Protein AF-A0A942TJA9-F1 (afdb_monomer)

Secondary structure (DSSP, 8-state):
-HHHHHHHHHHHHHHHHHHHHHHHSPPPHHHHHHHHHHTSHHHHHHHHSHHHHHHHHH-HHHHHHHT-HHHHHHHHH-HHHHHHHHHHHHHHHHHHHT--

Organism: NCBI:txid2833583

Radius of gyration: 19.68 Å; Cα contacts (8 Å, |Δi|>4): 53; chains: 1; bounding box: 41×27×62 Å

Structure (mmCIF, N/CA/C/O backbone):
data_AF-A0A942TJA9-F1
#
_entry.id   AF-A0A942TJA9-F1
#
loop_
_atom_site.group_PDB
_atom_site.id
_atom_site.type_symbol
_atom_site.label_atom_id
_atom_site.label_alt_id
_atom_site.label_comp_id
_atom_site.label_asym_id
_atom_site.label_entity_id
_atom_site.label_seq_id
_atom_site.pdbx_PDB_ins_code
_atom_site.Cartn_x
_atom_site.Cartn_y
_atom_site.Cartn_z
_atom_site.occupancy
_atom_site.B_iso_or_equiv
_atom_site.auth_seq_id
_atom_site.auth_comp_id
_atom_site.auth_asym_id
_atom_site.auth_atom_id
_atom_site.pdbx_PDB_model_num
ATOM 1 N N . MET A 1 1 ? 14.775 -14.548 -48.940 1.00 62.97 1 MET A N 1
ATOM 2 C CA . MET A 1 1 ? 15.586 -15.216 -47.889 1.00 62.97 1 MET A CA 1
ATOM 3 C C . MET A 1 1 ? 16.306 -14.186 -47.027 1.00 62.97 1 MET A C 1
ATOM 5 O O . MET A 1 1 ? 16.194 -14.272 -45.815 1.00 62.97 1 MET A O 1
ATOM 9 N N . PHE A 1 2 ? 16.966 -13.186 -47.626 1.00 64.56 2 PHE A N 1
ATOM 10 C CA . PHE A 1 2 ? 17.583 -12.071 -46.895 1.00 64.56 2 PHE A CA 1
ATOM 11 C C . PHE A 1 2 ? 16.575 -11.182 -46.144 1.00 64.56 2 PHE A C 1
ATOM 13 O O . PHE A 1 2 ? 16.852 -10.813 -45.009 1.00 64.56 2 PHE A O 1
ATOM 20 N N . ASP A 1 3 ? 15.383 -10.934 -46.698 1.00 78.69 3 ASP A N 1
ATOM 21 C CA . ASP A 1 3 ? 14.355 -10.109 -46.032 1.00 78.69 3 ASP A CA 1
ATOM 22 C C . ASP A 1 3 ? 13.857 -10.726 -44.717 1.00 78.69 3 ASP A C 1
ATOM 24 O O . ASP A 1 3 ? 13.725 -10.035 -43.715 1.00 78.69 3 ASP A O 1
ATOM 28 N N . ILE A 1 4 ? 13.703 -12.054 -44.685 1.00 81.81 4 ILE A N 1
ATOM 29 C CA . ILE A 1 4 ? 13.294 -12.806 -43.485 1.00 81.81 4 ILE A CA 1
ATOM 30 C C . ILE A 1 4 ? 14.352 -12.682 -42.378 1.00 81.81 4 ILE A C 1
ATOM 32 O O . ILE A 1 4 ? 14.022 -12.566 -41.201 1.00 81.81 4 ILE A O 1
ATOM 36 N N . ILE A 1 5 ? 15.636 -12.691 -42.749 1.00 85.62 5 ILE A N 1
ATOM 37 C CA . ILE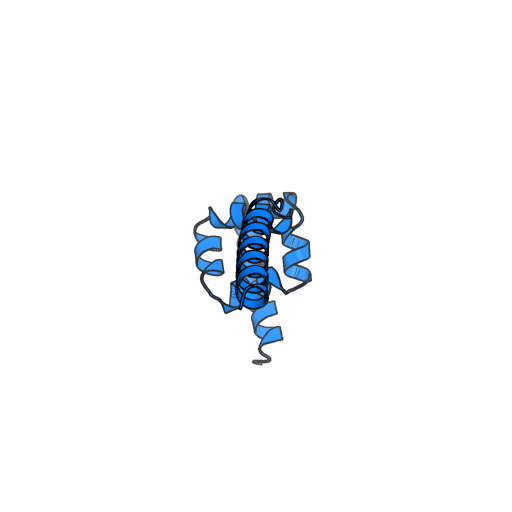 A 1 5 ? 16.744 -12.542 -41.797 1.00 85.62 5 ILE A CA 1
ATOM 38 C C . ILE A 1 5 ? 16.790 -11.106 -41.258 1.00 85.62 5 ILE A C 1
ATOM 40 O O . ILE A 1 5 ? 16.994 -10.915 -40.061 1.00 85.62 5 ILE A O 1
ATOM 44 N N . ILE A 1 6 ? 16.561 -10.102 -42.109 1.00 86.88 6 ILE A N 1
ATOM 45 C CA . ILE A 1 6 ? 16.509 -8.692 -41.698 1.00 86.88 6 ILE A CA 1
ATOM 46 C C . ILE A 1 6 ? 15.332 -8.446 -40.746 1.00 86.88 6 ILE A C 1
ATOM 48 O O . ILE A 1 6 ?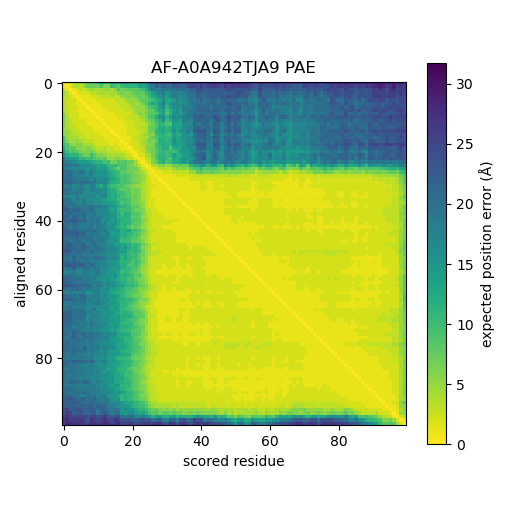 15.533 -7.851 -39.690 1.00 86.88 6 ILE A O 1
ATOM 52 N N . GLU A 1 7 ? 14.136 -8.946 -41.060 1.00 88.12 7 GLU A N 1
ATOM 53 C CA . GLU A 1 7 ? 12.965 -8.832 -40.181 1.00 88.12 7 GLU A CA 1
ATOM 54 C C . GLU A 1 7 ? 13.195 -9.509 -38.823 1.00 88.12 7 GLU A C 1
ATOM 56 O O . GLU A 1 7 ? 12.884 -8.925 -37.784 1.00 88.12 7 GLU A O 1
ATOM 61 N N . ALA A 1 8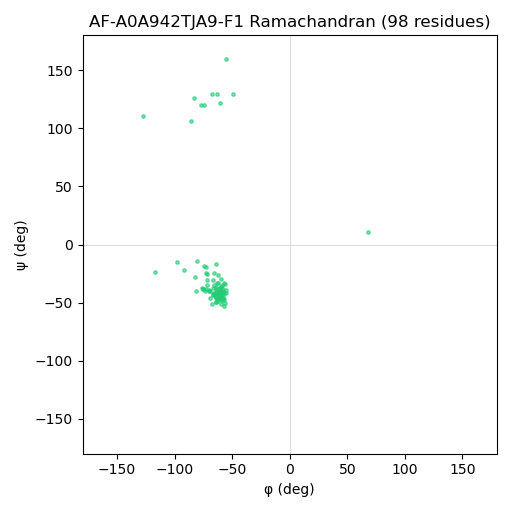 ? 13.809 -10.697 -38.809 1.00 86.38 8 ALA A N 1
ATOM 62 C CA . ALA A 1 8 ? 14.140 -11.403 -37.572 1.00 86.38 8 ALA A CA 1
ATOM 63 C C . ALA A 1 8 ? 15.156 -10.634 -36.707 1.00 86.38 8 AL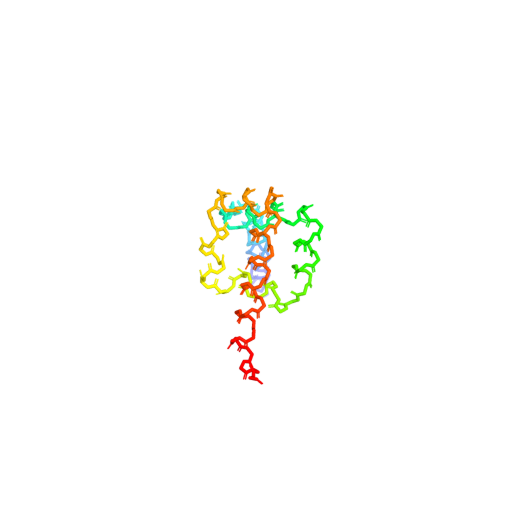A A C 1
ATOM 65 O O . ALA A 1 8 ? 15.000 -10.554 -35.487 1.00 86.38 8 ALA A O 1
ATOM 66 N N . ILE A 1 9 ? 16.176 -10.030 -37.326 1.00 90.88 9 ILE A N 1
ATOM 67 C CA . ILE A 1 9 ? 17.175 -9.208 -36.626 1.00 90.88 9 ILE A CA 1
ATOM 68 C C . ILE A 1 9 ? 16.533 -7.930 -36.073 1.00 90.88 9 ILE A C 1
ATOM 70 O O . ILE A 1 9 ? 16.792 -7.564 -34.927 1.00 90.88 9 ILE A O 1
ATOM 74 N N . ILE A 1 10 ? 15.674 -7.266 -36.852 1.00 90.81 10 ILE A N 1
ATOM 75 C CA . ILE A 1 10 ? 14.949 -6.069 -36.408 1.00 90.81 10 ILE A CA 1
ATOM 76 C C . ILE A 1 10 ? 14.037 -6.404 -35.224 1.00 90.81 10 ILE A C 1
ATOM 78 O O . ILE A 1 10 ? 14.075 -5.689 -34.224 1.00 90.81 10 ILE A O 1
ATOM 82 N N . GLY A 1 11 ? 13.275 -7.500 -35.293 1.00 89.25 11 GLY A N 1
ATOM 83 C CA . GLY A 1 11 ? 12.424 -7.956 -34.190 1.00 89.25 11 GLY A CA 1
ATOM 84 C C . GLY A 1 11 ? 13.222 -8.213 -32.912 1.00 89.25 11 GLY A C 1
ATOM 85 O O . GLY A 1 11 ? 12.890 -7.681 -31.856 1.00 89.25 11 GLY A O 1
ATOM 86 N N . PHE A 1 12 ? 14.347 -8.923 -33.024 1.00 89.94 12 PHE A N 1
ATOM 87 C CA . PHE A 1 12 ? 15.230 -9.185 -31.889 1.00 89.94 12 PHE A CA 1
ATOM 88 C C . PHE A 1 12 ? 15.807 -7.901 -31.268 1.00 89.94 12 PHE A C 1
ATOM 90 O O . PHE A 1 12 ? 15.865 -7.771 -30.045 1.00 89.94 12 PHE A O 1
ATOM 97 N N . ILE A 1 13 ? 16.212 -6.927 -32.092 1.00 90.12 13 ILE A N 1
ATOM 98 C CA . ILE A 1 13 ? 16.714 -5.630 -31.614 1.00 90.12 13 ILE A CA 1
ATOM 99 C C . ILE A 1 13 ? 15.602 -4.839 -30.919 1.00 90.12 13 ILE A C 1
ATOM 101 O O . ILE A 1 13 ? 15.848 -4.257 -29.863 1.00 90.12 13 ILE A O 1
ATOM 105 N N . ILE A 1 14 ? 14.385 -4.825 -31.470 1.00 87.06 14 ILE A N 1
ATOM 106 C CA . ILE A 1 14 ? 13.233 -4.152 -30.854 1.00 87.06 14 ILE A CA 1
ATOM 107 C C . ILE A 1 14 ? 12.916 -4.774 -29.494 1.00 87.06 14 ILE A C 1
ATOM 109 O O . ILE A 1 14 ? 12.773 -4.035 -28.522 1.00 87.06 14 ILE A O 1
ATOM 113 N N . ASP A 1 15 ? 12.878 -6.101 -29.394 1.00 85.19 15 ASP A N 1
ATOM 114 C CA . ASP A 1 15 ? 12.618 -6.795 -28.131 1.00 85.19 15 ASP A CA 1
ATOM 115 C C . ASP A 1 15 ? 13.718 -6.521 -27.100 1.00 85.19 15 ASP A C 1
ATOM 117 O O . ASP A 1 15 ? 13.436 -6.254 -25.928 1.00 85.19 15 ASP A O 1
ATOM 121 N N . LEU A 1 16 ? 14.985 -6.524 -27.521 1.00 83.81 16 LEU A N 1
ATOM 122 C CA . LEU A 1 16 ? 16.110 -6.198 -26.649 1.00 83.81 16 LEU A CA 1
ATOM 123 C C . LEU A 1 16 ? 16.030 -4.750 -26.141 1.00 83.81 16 LEU A C 1
ATOM 125 O O . LEU A 1 16 ? 16.217 -4.501 -24.948 1.00 83.81 16 LEU A O 1
ATOM 129 N N . LEU A 1 17 ? 15.712 -3.798 -27.022 1.00 83.69 17 LEU A N 1
ATOM 130 C CA . LEU A 1 17 ? 15.569 -2.383 -26.674 1.00 83.69 17 LEU A CA 1
ATOM 131 C C . LEU A 1 17 ? 14.338 -2.121 -25.799 1.00 83.69 17 LEU A C 1
ATOM 133 O O . LEU A 1 17 ? 14.433 -1.346 -24.851 1.00 83.69 17 LEU A O 1
ATOM 137 N N . ALA A 1 18 ? 13.208 -2.776 -26.065 1.00 77.50 18 ALA A N 1
ATOM 138 C CA . ALA A 1 18 ? 11.994 -2.653 -25.262 1.00 77.50 18 ALA A CA 1
ATOM 139 C C . ALA A 1 18 ? 12.218 -3.169 -23.833 1.00 77.50 18 ALA A C 1
ATOM 141 O O . ALA A 1 18 ? 11.862 -2.492 -22.865 1.00 77.50 18 ALA A O 1
ATOM 142 N N . ASN A 1 19 ? 12.886 -4.318 -23.692 1.00 72.06 19 ASN A N 1
ATOM 143 C CA . ASN A 1 19 ? 13.262 -4.861 -22.390 1.00 72.06 19 ASN A CA 1
ATOM 144 C C . ASN A 1 19 ? 14.266 -3.954 -21.665 1.00 72.06 19 ASN A C 1
ATOM 146 O O . ASN A 1 19 ? 14.085 -3.663 -20.485 1.00 72.06 19 ASN A O 1
ATOM 150 N N . ALA A 1 20 ? 15.287 -3.441 -22.358 1.00 74.94 20 ALA A N 1
ATOM 151 C CA . ALA A 1 20 ? 16.243 -2.502 -21.771 1.00 74.94 20 ALA A CA 1
ATOM 152 C C . ALA A 1 20 ? 15.568 -1.201 -21.301 1.00 74.94 20 ALA A C 1
ATOM 1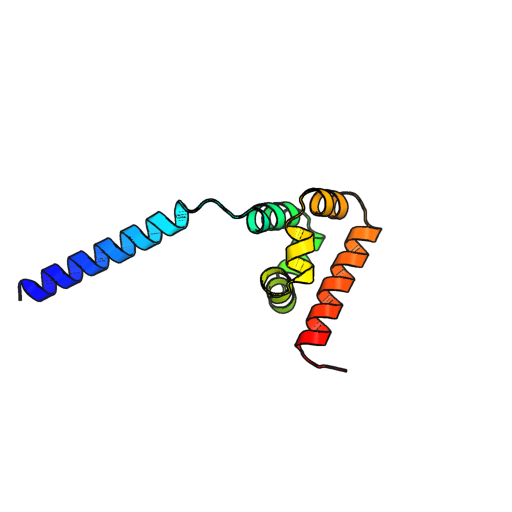54 O O . ALA A 1 20 ? 15.840 -0.722 -20.200 1.00 74.94 20 ALA A O 1
ATOM 155 N N . LEU A 1 21 ? 14.645 -0.652 -22.095 1.00 66.62 21 LEU A N 1
ATOM 156 C CA . LEU A 1 21 ? 13.922 0.572 -21.760 1.00 66.62 21 LEU A CA 1
ATOM 157 C C . LEU A 1 21 ? 13.005 0.379 -20.544 1.00 66.62 21 LEU A C 1
ATOM 159 O O . LEU A 1 21 ? 12.909 1.279 -19.708 1.00 66.62 21 LEU A O 1
ATOM 163 N N . PHE A 1 22 ? 12.404 -0.806 -20.385 1.00 62.25 22 PHE A N 1
ATOM 164 C CA . PHE A 1 22 ? 11.614 -1.160 -19.203 1.00 62.25 22 PHE A CA 1
ATOM 165 C C . PHE A 1 22 ? 12.435 -1.042 -17.906 1.00 62.25 22 PHE A C 1
ATOM 167 O O . PHE A 1 22 ? 11.954 -0.463 -16.931 1.00 62.25 22 PHE A O 1
ATOM 174 N N . PHE A 1 23 ? 13.705 -1.468 -17.909 1.00 62.28 23 PHE A N 1
ATOM 175 C CA . PHE A 1 23 ? 14.602 -1.334 -16.749 1.00 62.28 23 PHE A CA 1
ATOM 176 C C . PHE A 1 23 ? 15.082 0.101 -16.479 1.00 62.28 23 PHE A C 1
ATOM 178 O O . PHE A 1 23 ? 15.525 0.395 -15.368 1.00 62.28 23 PHE A O 1
ATOM 185 N N . ILE A 1 24 ? 14.998 0.999 -17.465 1.00 68.94 24 ILE A N 1
ATOM 186 C CA . ILE A 1 24 ? 15.461 2.393 -17.353 1.00 68.94 24 ILE A CA 1
ATOM 187 C C . ILE A 1 24 ? 14.332 3.328 -16.896 1.00 68.94 24 ILE A C 1
ATOM 189 O O . ILE A 1 24 ? 14.603 4.398 -16.344 1.00 68.94 24 ILE A O 1
ATOM 193 N N . THR A 1 25 ? 13.062 2.946 -17.080 1.00 72.19 25 THR A N 1
ATOM 194 C CA . THR A 1 25 ? 11.949 3.800 -16.649 1.00 72.19 25 THR A CA 1
ATOM 195 C C . THR A 1 25 ? 11.977 4.042 -15.133 1.00 72.19 25 THR A C 1
ATOM 197 O O . THR A 1 25 ? 11.954 3.101 -14.334 1.00 72.19 25 THR A O 1
ATOM 200 N N . PRO A 1 26 ? 12.045 5.310 -14.684 1.00 81.81 26 PRO A N 1
ATOM 201 C CA . PRO A 1 26 ? 12.094 5.603 -13.265 1.00 81.81 26 PRO A CA 1
ATOM 202 C C . PRO A 1 26 ? 10.762 5.229 -12.619 1.00 81.81 26 PRO A C 1
ATOM 204 O O . PRO A 1 26 ? 9.706 5.693 -13.048 1.00 81.81 26 PRO A O 1
ATOM 207 N N . LYS A 1 27 ? 10.828 4.456 -11.527 1.00 87.12 27 LYS A N 1
ATOM 208 C CA . LYS A 1 27 ? 9.654 4.133 -10.709 1.00 87.12 27 LYS A CA 1
ATOM 209 C C . LYS A 1 27 ? 8.869 5.400 -10.376 1.00 87.12 27 LYS A C 1
ATOM 211 O O . LYS A 1 27 ? 9.418 6.380 -9.849 1.00 87.12 27 LYS A O 1
ATOM 216 N N . SER A 1 28 ? 7.572 5.350 -10.627 1.00 94.19 28 SER A N 1
ATOM 217 C CA . SER A 1 28 ? 6.603 6.336 -10.190 1.00 94.19 28 SER A CA 1
ATOM 218 C C . SER A 1 28 ? 6.658 6.516 -8.674 1.00 94.19 28 SER A C 1
ATOM 220 O O . SER A 1 28 ? 7.114 5.665 -7.904 1.00 94.19 28 SER A O 1
ATOM 222 N N . LYS A 1 29 ? 6.144 7.652 -8.203 1.00 95.94 29 LYS A N 1
ATOM 223 C CA . LYS A 1 29 ? 6.048 7.916 -6.764 1.00 95.94 29 LYS A CA 1
ATOM 224 C C . LYS A 1 29 ? 5.211 6.858 -6.036 1.00 95.94 29 LYS A C 1
ATOM 226 O O . LYS A 1 29 ? 5.522 6.524 -4.899 1.00 95.94 29 LYS A O 1
ATOM 231 N N . LEU A 1 30 ? 4.172 6.342 -6.695 1.00 97.00 30 LEU A N 1
ATOM 232 C CA . LEU A 1 30 ? 3.344 5.267 -6.157 1.00 97.00 30 LEU A CA 1
ATOM 233 C C . LEU A 1 30 ? 4.163 3.984 -5.980 1.00 97.00 30 LEU A C 1
ATOM 235 O O . LEU A 1 30 ? 4.151 3.430 -4.889 1.00 97.00 30 LEU A O 1
ATOM 239 N N . GLU A 1 31 ? 4.911 3.566 -7.004 1.00 96.88 31 GLU A N 1
ATOM 240 C CA . GLU A 1 31 ? 5.786 2.384 -6.949 1.00 96.88 31 GLU A CA 1
ATOM 241 C C . GLU A 1 31 ? 6.801 2.476 -5.817 1.00 96.88 31 GLU A C 1
ATOM 243 O O . GLU A 1 31 ? 6.877 1.576 -4.988 1.00 96.88 31 GLU A O 1
ATOM 248 N N . LYS A 1 32 ? 7.521 3.600 -5.721 1.00 97.44 32 LYS A N 1
ATOM 249 C CA . LYS A 1 32 ? 8.506 3.818 -4.649 1.00 97.44 32 LYS A CA 1
ATOM 250 C C . LYS A 1 32 ? 7.876 3.711 -3.258 1.00 97.44 32 LYS A C 1
ATOM 252 O O . LYS A 1 32 ? 8.467 3.142 -2.346 1.00 97.44 32 LYS A O 1
ATOM 257 N N . ASN A 1 33 ? 6.673 4.255 -3.097 1.00 98.44 33 ASN A N 1
ATOM 258 C CA . ASN A 1 33 ? 5.943 4.224 -1.834 1.00 98.44 33 ASN A CA 1
ATOM 259 C C . ASN A 1 33 ? 5.393 2.825 -1.503 1.00 98.44 33 ASN A C 1
ATOM 261 O O . ASN A 1 33 ? 5.436 2.424 -0.342 1.00 98.44 33 ASN A O 1
ATOM 265 N N . ILE A 1 34 ? 4.910 2.076 -2.500 1.00 98.31 34 ILE A N 1
ATOM 266 C CA . ILE A 1 34 ? 4.501 0.674 -2.334 1.00 98.31 34 ILE A CA 1
ATOM 267 C C . ILE A 1 34 ? 5.711 -0.172 -1.940 1.00 98.31 34 ILE A C 1
ATOM 269 O O . ILE A 1 34 ? 5.627 -0.914 -0.969 1.00 98.31 34 ILE A O 1
ATOM 273 N N . ASP A 1 35 ? 6.846 -0.029 -2.625 1.00 97.50 35 ASP A N 1
ATOM 274 C CA . ASP A 1 35 ? 8.073 -0.756 -2.286 1.00 97.50 35 ASP A CA 1
ATOM 275 C C . ASP A 1 35 ? 8.552 -0.444 -0.868 1.00 97.50 35 ASP A C 1
ATOM 277 O O . ASP A 1 35 ? 8.970 -1.348 -0.149 1.00 97.50 35 ASP A O 1
ATOM 281 N N . LYS A 1 36 ? 8.426 0.815 -0.427 1.00 98.25 36 LYS A N 1
ATOM 282 C CA . LYS A 1 36 ? 8.715 1.185 0.960 1.00 98.25 36 LYS A CA 1
ATOM 283 C C . LYS A 1 36 ? 7.821 0.425 1.944 1.00 98.25 36 LYS A C 1
ATOM 285 O O . LYS A 1 36 ? 8.344 -0.140 2.897 1.00 98.25 36 LYS A O 1
ATOM 290 N N . LEU A 1 37 ? 6.508 0.376 1.703 1.00 98.38 37 LEU A N 1
ATOM 291 C CA . LEU A 1 37 ? 5.574 -0.375 2.550 1.00 98.38 37 LEU A CA 1
ATOM 292 C C . LEU A 1 37 ? 5.796 -1.888 2.477 1.00 98.38 37 LEU A C 1
ATOM 294 O O . LEU A 1 37 ? 5.586 -2.567 3.470 1.00 98.38 37 LEU A O 1
ATOM 298 N N . ARG A 1 38 ? 6.262 -2.439 1.351 1.00 97.75 38 ARG A N 1
ATOM 299 C CA . ARG A 1 38 ? 6.571 -3.876 1.224 1.00 97.75 38 ARG A CA 1
ATOM 300 C C . ARG A 1 38 ? 7.705 -4.348 2.138 1.00 97.75 38 ARG A C 1
ATOM 302 O O . ARG A 1 38 ? 7.809 -5.550 2.365 1.00 97.75 38 ARG A O 1
ATOM 309 N N . ASN A 1 39 ? 8.508 -3.435 2.685 1.00 98.00 39 ASN A N 1
ATOM 310 C CA . ASN A 1 39 ? 9.474 -3.762 3.736 1.00 98.00 39 ASN A CA 1
ATOM 311 C C . ASN A 1 39 ? 8.801 -4.002 5.101 1.00 98.00 39 ASN A C 1
ATOM 313 O O . ASN A 1 39 ? 9.388 -4.645 5.966 1.00 98.00 39 ASN A O 1
ATOM 317 N N . GLU A 1 40 ? 7.562 -3.539 5.290 1.00 98.12 40 GLU A N 1
ATOM 318 C CA . GLU A 1 40 ? 6.765 -3.809 6.482 1.00 98.12 40 GLU A CA 1
ATOM 319 C C . GLU A 1 40 ? 6.063 -5.168 6.368 1.00 98.12 40 GLU A C 1
ATOM 321 O O . GLU A 1 40 ? 5.312 -5.428 5.422 1.00 98.12 40 GLU A O 1
ATOM 326 N N . LYS A 1 41 ? 6.247 -6.037 7.370 1.00 98.06 41 LYS A N 1
ATOM 327 C CA . LYS A 1 41 ? 5.711 -7.413 7.356 1.00 98.06 41 LYS A CA 1
ATOM 328 C C . LYS A 1 41 ? 4.195 -7.466 7.126 1.00 98.06 41 LYS A C 1
ATOM 330 O O . LYS A 1 41 ? 3.720 -8.309 6.364 1.00 98.06 41 LYS A O 1
ATOM 335 N N . TRP A 1 42 ? 3.441 -6.570 7.764 1.00 98.00 42 TRP A N 1
ATOM 336 C CA . TRP A 1 42 ? 1.979 -6.526 7.657 1.00 98.00 42 TRP A CA 1
ATOM 337 C C . TRP A 1 42 ? 1.520 -6.209 6.227 1.00 98.00 42 TRP A C 1
ATOM 339 O O . TRP A 1 42 ? 0.630 -6.873 5.700 1.00 98.00 42 TRP A O 1
ATOM 349 N N . PHE A 1 43 ? 2.162 -5.239 5.571 1.00 98.50 43 PHE A N 1
ATOM 350 C CA . PHE A 1 43 ? 1.780 -4.816 4.228 1.00 98.50 43 PHE A CA 1
ATOM 351 C C . PHE A 1 43 ? 2.262 -5.825 3.196 1.00 98.50 43 PHE A C 1
ATOM 353 O O . PHE A 1 43 ? 1.537 -6.116 2.255 1.00 98.50 43 PHE A O 1
ATOM 360 N N . SER A 1 44 ? 3.452 -6.399 3.385 1.00 98.31 44 SER A N 1
ATOM 361 C CA . SER A 1 44 ? 3.954 -7.477 2.530 1.00 98.31 44 SER A CA 1
ATOM 362 C C . SER A 1 44 ? 3.000 -8.676 2.521 1.00 98.31 44 SER A C 1
ATOM 364 O O . SER A 1 44 ? 2.647 -9.165 1.451 1.00 98.31 44 SER A O 1
ATOM 366 N N . THR A 1 45 ? 2.496 -9.075 3.696 1.00 98.06 45 THR A N 1
ATOM 367 C CA . THR A 1 45 ? 1.497 -10.153 3.828 1.00 98.06 45 THR A CA 1
ATOM 368 C C . THR A 1 45 ? 0.194 -9.796 3.107 1.00 98.06 45 THR A C 1
ATOM 370 O O . THR A 1 45 ? -0.316 -10.596 2.330 1.00 98.06 45 THR A O 1
ATOM 373 N N . LEU A 1 46 ? -0.316 -8.572 3.295 1.00 97.44 46 LEU A N 1
ATOM 374 C CA . LEU A 1 46 ? -1.513 -8.084 2.601 1.00 97.44 46 LEU A CA 1
ATOM 375 C C . LEU A 1 46 ? -1.323 -8.045 1.072 1.00 97.44 46 LEU A C 1
ATOM 377 O O . LEU A 1 46 ? -2.218 -8.410 0.319 1.00 97.44 46 LEU A O 1
ATOM 381 N N . TYR A 1 47 ? -0.152 -7.605 0.609 1.00 97.94 47 TYR A N 1
ATOM 382 C CA . TYR A 1 47 ? 0.173 -7.418 -0.805 1.00 97.94 47 TYR A CA 1
ATOM 383 C C . TYR A 1 47 ? 0.377 -8.740 -1.561 1.00 97.94 47 TYR A C 1
ATOM 385 O O . TYR A 1 47 ? 0.202 -8.776 -2.776 1.00 97.94 47 TYR A O 1
ATOM 393 N N . GLN A 1 48 ? 0.740 -9.826 -0.872 1.00 97.88 48 GLN A N 1
ATOM 394 C CA . GLN A 1 48 ? 0.849 -11.158 -1.481 1.00 97.88 48 GLN A CA 1
ATOM 395 C C . GLN A 1 48 ? -0.505 -11.707 -1.950 1.00 97.88 48 GLN A C 1
ATOM 397 O O . GLN A 1 48 ? -0.547 -12.518 -2.874 1.00 97.88 48 GLN A O 1
ATOM 402 N N . ASP A 1 49 ? -1.611 -11.246 -1.365 1.00 97.50 49 ASP A N 1
ATOM 403 C CA . ASP A 1 49 ? -2.944 -11.579 -1.849 1.00 97.50 49 ASP A CA 1
ATOM 404 C C . ASP A 1 49 ? -3.250 -10.808 -3.147 1.00 97.50 49 ASP A C 1
ATOM 406 O O . ASP A 1 49 ? -3.265 -9.570 -3.187 1.00 97.50 49 ASP A O 1
ATOM 410 N N . TYR A 1 50 ? -3.514 -11.539 -4.236 1.00 96.31 50 TYR A N 1
ATOM 411 C CA . TYR A 1 50 ? -3.791 -10.948 -5.549 1.00 96.31 50 TYR A CA 1
ATOM 412 C C . TYR A 1 50 ? -5.014 -10.016 -5.531 1.00 96.31 50 TYR A C 1
ATOM 414 O O . TYR A 1 50 ? -5.070 -9.043 -6.283 1.00 96.31 50 TYR A O 1
ATOM 422 N N . ARG A 1 51 ? -5.987 -10.276 -4.648 1.00 95.75 51 ARG A N 1
ATOM 423 C CA . ARG A 1 51 ? -7.209 -9.475 -4.508 1.00 95.75 51 ARG A CA 1
ATOM 424 C C . ARG A 1 51 ? -6.883 -8.081 -3.989 1.00 95.75 51 ARG A C 1
ATOM 426 O O . ARG A 1 51 ? -7.386 -7.082 -4.504 1.00 95.75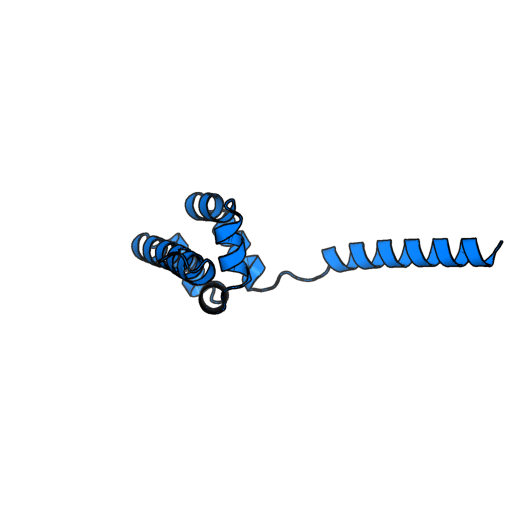 51 ARG A O 1
ATOM 433 N N . TYR A 1 52 ? -6.005 -8.012 -2.993 1.00 97.69 52 TYR A N 1
ATOM 434 C CA . TYR A 1 52 ? -5.614 -6.766 -2.346 1.00 97.69 52 TYR A CA 1
ATOM 435 C C . TYR A 1 52 ? -4.558 -6.009 -3.139 1.00 97.69 52 TYR A C 1
ATOM 437 O O . TYR A 1 52 ? -4.679 -4.792 -3.288 1.00 97.69 52 TYR A O 1
ATOM 445 N N . SER A 1 53 ? -3.576 -6.697 -3.729 1.00 97.62 53 SER A N 1
ATOM 446 C CA . SER A 1 53 ? -2.639 -6.041 -4.649 1.00 97.62 53 SER A CA 1
ATOM 447 C C . SER A 1 53 ? -3.370 -5.439 -5.850 1.00 97.62 53 SER A C 1
ATOM 449 O O . SER A 1 53 ? -3.102 -4.290 -6.206 1.00 97.62 53 SER A O 1
ATOM 451 N N . TYR A 1 54 ? -4.376 -6.123 -6.408 1.00 96.94 54 TYR A N 1
ATOM 452 C CA . TYR A 1 54 ? -5.214 -5.549 -7.460 1.00 96.94 54 TYR A CA 1
ATOM 453 C C . TYR A 1 54 ? -5.898 -4.247 -7.012 1.00 96.94 54 TYR A C 1
ATOM 455 O O . TYR A 1 54 ? -5.806 -3.234 -7.713 1.00 96.94 54 TYR A O 1
ATOM 463 N N . VAL A 1 55 ? -6.521 -4.227 -5.828 1.00 98.00 55 VAL A N 1
ATOM 464 C CA . VAL A 1 55 ? -7.135 -3.013 -5.259 1.00 98.00 55 VAL A CA 1
ATOM 465 C C . VAL A 1 55 ? -6.103 -1.900 -5.065 1.00 98.00 55 VAL A C 1
ATOM 467 O O . VAL A 1 55 ? -6.363 -0.760 -5.449 1.00 98.00 55 VAL A O 1
ATOM 470 N N . ILE A 1 56 ? -4.916 -2.209 -4.541 1.00 98.12 56 ILE A N 1
ATOM 471 C CA . ILE A 1 56 ? -3.827 -1.240 -4.344 1.00 98.12 56 ILE A CA 1
ATOM 472 C C . ILE A 1 56 ? -3.440 -0.550 -5.662 1.00 98.12 56 ILE A C 1
ATOM 474 O O . ILE A 1 56 ? -3.251 0.671 -5.692 1.00 98.12 56 ILE A O 1
ATOM 478 N N . TRP A 1 57 ? -3.374 -1.308 -6.759 1.00 97.69 57 TRP A N 1
ATOM 479 C CA . TRP A 1 57 ? -2.946 -0.807 -8.068 1.00 97.69 57 TRP A CA 1
ATOM 480 C C . TRP A 1 57 ? -4.028 -0.086 -8.870 1.00 97.69 57 TRP A C 1
ATOM 482 O O . TRP A 1 57 ? -3.704 0.813 -9.660 1.00 97.69 57 TRP A O 1
ATOM 492 N N . HIS A 1 58 ? -5.297 -0.438 -8.662 1.00 96.56 58 HIS A N 1
ATOM 493 C CA . HIS A 1 58 ? -6.391 -0.013 -9.540 1.00 96.56 58 HIS A CA 1
ATOM 494 C C . HIS A 1 58 ? -7.432 0.868 -8.843 1.00 96.56 58 HIS A C 1
ATOM 496 O O . HIS A 1 58 ? -8.073 1.690 -9.500 1.00 96.56 58 HIS A O 1
ATOM 502 N N . ASN A 1 59 ? -7.569 0.801 -7.516 1.00 98.00 59 ASN A N 1
ATOM 503 C CA . ASN A 1 59 ? -8.530 1.635 -6.806 1.00 98.00 59 ASN A CA 1
ATOM 504 C C . ASN A 1 59 ? -8.024 3.081 -6.652 1.00 98.00 59 ASN A C 1
ATOM 506 O O . ASN A 1 59 ? -7.012 3.360 -6.004 1.00 98.00 59 ASN A O 1
ATOM 510 N N . ARG A 1 60 ? -8.773 4.047 -7.200 1.00 97.19 60 ARG A N 1
ATOM 511 C CA . ARG A 1 60 ? -8.401 5.475 -7.195 1.00 97.19 60 ARG A CA 1
ATOM 512 C C . ARG A 1 60 ? -8.187 6.041 -5.788 1.00 97.19 60 ARG A C 1
ATOM 514 O O . ARG A 1 60 ? -7.303 6.884 -5.611 1.00 97.19 60 ARG A O 1
ATOM 521 N N . LYS A 1 61 ?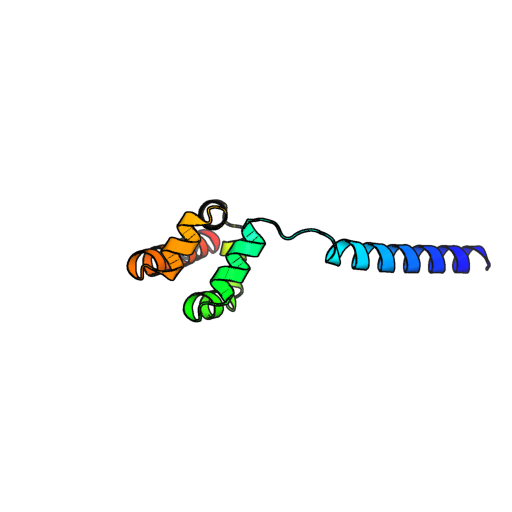 -8.995 5.631 -4.805 1.00 97.62 61 LYS A N 1
ATOM 522 C CA . LYS A 1 61 ? -8.912 6.124 -3.422 1.00 97.62 61 LYS A CA 1
ATOM 523 C C . LYS A 1 61 ? -7.635 5.616 -2.756 1.00 97.62 61 LYS A C 1
ATOM 525 O O . LYS A 1 61 ? -6.889 6.427 -2.206 1.00 97.62 61 LYS A O 1
ATOM 530 N N . VAL A 1 62 ? -7.338 4.325 -2.907 1.00 98.31 62 VAL A N 1
ATOM 531 C CA . VAL A 1 62 ? -6.113 3.701 -2.381 1.00 98.31 62 VAL A CA 1
ATOM 532 C C . VAL A 1 62 ? -4.865 4.315 -3.022 1.00 98.31 62 VAL A C 1
ATOM 534 O O . VAL A 1 62 ? -3.990 4.809 -2.310 1.00 98.31 62 VAL A O 1
ATOM 537 N N . LYS A 1 63 ? -4.820 4.437 -4.355 1.00 98.25 63 LYS A N 1
ATOM 538 C CA . LYS A 1 63 ? -3.691 5.075 -5.061 1.00 98.25 63 LYS A CA 1
ATOM 539 C C . LYS A 1 63 ? -3.446 6.508 -4.602 1.00 98.25 63 LYS A C 1
ATOM 541 O O . LYS A 1 63 ? -2.312 6.892 -4.331 1.00 98.25 63 LYS A O 1
ATOM 546 N N . ARG A 1 64 ? -4.503 7.323 -4.498 1.00 98.06 64 ARG A N 1
ATOM 547 C CA . ARG A 1 64 ? -4.388 8.722 -4.045 1.00 98.06 64 ARG A CA 1
ATOM 548 C C . ARG A 1 64 ? -3.854 8.831 -2.620 1.00 98.06 64 ARG A C 1
ATOM 550 O O . ARG A 1 64 ? -3.164 9.806 -2.321 1.00 98.06 64 ARG A O 1
ATOM 557 N N . TYR A 1 65 ? -4.184 7.869 -1.762 1.00 98.38 65 TYR A N 1
ATOM 558 C CA . TYR A 1 65 ? -3.639 7.789 -0.415 1.00 98.38 65 TYR A CA 1
ATOM 559 C C . TYR A 1 65 ? -2.139 7.461 -0.462 1.00 98.38 65 TYR A C 1
ATOM 561 O O . TYR A 1 65 ? -1.339 8.214 0.087 1.00 98.38 65 TYR A O 1
ATOM 569 N N . LEU A 1 66 ? -1.755 6.411 -1.195 1.00 98.38 66 LEU A N 1
ATOM 570 C CA . LEU A 1 66 ? -0.377 5.915 -1.260 1.00 98.38 66 LEU A CA 1
ATOM 571 C C . LEU A 1 66 ? 0.592 6.811 -2.043 1.00 98.38 66 LEU A C 1
ATOM 573 O O . LEU A 1 66 ? 1.779 6.821 -1.744 1.00 98.38 66 LEU A O 1
ATOM 577 N N . ILE A 1 67 ? 0.129 7.625 -2.996 1.00 98.00 67 ILE A N 1
ATOM 578 C CA . ILE A 1 67 ? 0.987 8.607 -3.693 1.00 98.00 67 ILE A CA 1
ATOM 579 C C . ILE A 1 67 ? 1.556 9.657 -2.715 1.00 98.00 67 ILE A C 1
ATOM 581 O O . ILE A 1 67 ? 2.616 10.244 -2.960 1.00 98.00 67 ILE A O 1
ATOM 585 N N . LYS A 1 68 ? 0.877 9.919 -1.591 1.00 98.12 68 LYS A N 1
ATOM 586 C CA . LYS A 1 68 ? 1.317 10.899 -0.592 1.00 98.12 68 LYS A CA 1
ATOM 587 C C . LYS A 1 68 ? 2.284 10.242 0.393 1.00 98.12 68 LYS A C 1
ATOM 589 O O . LYS A 1 68 ? 1.853 9.547 1.303 1.00 98.12 68 LYS A O 1
ATOM 594 N N . SER A 1 69 ? 3.578 10.543 0.291 1.00 98.00 69 SER A N 1
ATOM 595 C CA . SER A 1 69 ? 4.602 9.962 1.179 1.00 98.00 69 SER A CA 1
ATOM 596 C C . SER A 1 69 ? 4.317 10.204 2.668 1.00 98.00 69 SER A C 1
ATOM 598 O O . SER A 1 69 ? 4.510 9.303 3.467 1.00 98.00 69 SER A O 1
ATOM 600 N N . LYS A 1 70 ? 3.727 11.350 3.046 1.00 98.19 70 LYS A N 1
ATOM 601 C CA . LYS A 1 70 ? 3.296 11.601 4.436 1.00 98.19 70 LYS A CA 1
ATOM 602 C C . LYS A 1 70 ? 2.311 10.558 4.980 1.00 98.19 70 LYS A C 1
ATOM 604 O O . LYS A 1 70 ? 2.327 10.270 6.169 1.00 98.19 70 LYS A O 1
ATOM 609 N N . ASN A 1 71 ? 1.453 10.016 4.115 1.00 98.38 71 ASN A N 1
ATOM 610 C CA . ASN A 1 71 ? 0.504 8.978 4.489 1.00 98.38 71 ASN A CA 1
ATOM 611 C C . ASN A 1 71 ? 1.225 7.637 4.641 1.00 98.38 71 ASN A C 1
ATOM 613 O O . ASN A 1 71 ? 0.940 6.901 5.568 1.00 98.38 71 ASN A O 1
ATOM 617 N N . VAL A 1 72 ? 2.198 7.348 3.776 1.00 98.56 72 VAL A N 1
ATOM 618 C CA . VAL A 1 72 ? 3.044 6.149 3.880 1.00 98.56 72 VAL A CA 1
ATOM 619 C C . VAL A 1 72 ? 3.837 6.146 5.185 1.00 98.56 72 VAL A C 1
ATOM 621 O O . VAL A 1 72 ? 3.803 5.156 5.904 1.00 98.56 72 VAL A O 1
ATOM 624 N N . GLU A 1 73 ? 4.466 7.269 5.549 1.00 98.44 73 GLU A N 1
ATOM 625 C CA . GLU A 1 73 ? 5.131 7.391 6.856 1.00 98.44 73 GLU A CA 1
ATOM 626 C C . GLU A 1 73 ? 4.147 7.189 8.012 1.00 98.44 73 GLU A C 1
ATOM 628 O O . GLU A 1 73 ? 4.495 6.610 9.038 1.00 98.44 73 GLU A O 1
ATOM 633 N N . LEU A 1 74 ? 2.909 7.673 7.857 1.00 98.38 74 LEU A N 1
ATOM 634 C CA . LEU A 1 74 ? 1.868 7.504 8.861 1.00 98.38 74 LEU A CA 1
ATOM 635 C C . LEU A 1 74 ? 1.475 6.029 9.031 1.00 98.38 74 LEU A C 1
ATOM 637 O O . LEU A 1 74 ? 1.359 5.593 10.170 1.00 98.38 74 LEU A O 1
ATOM 641 N N . LEU A 1 75 ? 1.350 5.270 7.937 1.00 98.62 75 LEU A N 1
ATOM 642 C CA . LEU A 1 75 ? 1.069 3.829 7.971 1.00 98.62 75 LEU A CA 1
ATOM 643 C C . LEU A 1 75 ? 2.178 3.017 8.649 1.00 98.62 75 LEU A C 1
ATOM 645 O O . LEU A 1 75 ? 1.887 2.009 9.278 1.00 98.62 75 LEU A O 1
ATOM 649 N N . ILE A 1 76 ? 3.435 3.448 8.524 1.00 98.31 76 ILE A N 1
ATOM 650 C CA . ILE A 1 76 ? 4.579 2.771 9.151 1.00 98.31 76 ILE A CA 1
ATOM 651 C C . ILE A 1 76 ? 4.598 3.013 10.665 1.00 98.31 76 ILE A C 1
ATOM 653 O O . ILE A 1 76 ? 4.896 2.111 11.438 1.00 98.31 76 ILE A O 1
ATOM 657 N N . ARG A 1 77 ? 4.281 4.235 11.107 1.00 98.00 77 ARG A N 1
ATOM 658 C CA . ARG A 1 77 ? 4.464 4.649 12.510 1.00 98.00 77 ARG A CA 1
ATOM 659 C C . ARG A 1 77 ? 3.214 4.571 13.385 1.00 98.00 77 ARG A C 1
ATOM 661 O O . ARG A 1 77 ? 3.326 4.739 14.595 1.00 98.00 77 ARG A O 1
ATOM 668 N N . ASN A 1 78 ? 2.024 4.446 12.797 1.00 98.25 78 ASN A N 1
ATOM 669 C CA . ASN A 1 78 ? 0.760 4.522 13.525 1.00 98.25 78 ASN A CA 1
ATOM 670 C C . ASN A 1 78 ? -0.121 3.306 13.228 1.00 98.25 78 ASN A C 1
ATOM 672 O O . ASN A 1 78 ? -0.696 3.176 12.149 1.00 98.25 78 ASN A O 1
ATOM 676 N N . GLU A 1 79 ? -0.276 2.469 14.248 1.00 97.88 79 GLU A N 1
ATOM 677 C CA . GLU A 1 79 ? -1.053 1.235 14.189 1.00 97.88 79 GLU A CA 1
ATOM 678 C C . GLU A 1 79 ? -2.534 1.473 13.853 1.00 97.88 79 GLU A C 1
ATOM 680 O O . GLU A 1 79 ? -3.107 0.766 13.034 1.00 97.88 79 GLU A O 1
ATOM 685 N N . GLN A 1 80 ? -3.166 2.513 14.404 1.00 98.06 80 GLN A N 1
ATOM 686 C CA . GLN A 1 80 ? -4.575 2.807 14.111 1.00 98.06 80 GLN A CA 1
ATOM 687 C C . GLN A 1 80 ? -4.784 3.219 12.649 1.00 98.06 80 GLN A C 1
ATOM 689 O O . GLN A 1 80 ? -5.793 2.873 12.037 1.00 98.06 80 GLN A O 1
ATOM 694 N N . GLU A 1 81 ? -3.845 3.970 12.074 1.00 98.25 81 GLU A N 1
ATOM 695 C CA . GLU A 1 81 ? -3.900 4.366 10.665 1.00 98.25 81 GLU A CA 1
ATOM 696 C C . GLU A 1 81 ? -3.612 3.188 9.735 1.00 98.25 81 GLU A C 1
ATOM 698 O O . GLU A 1 81 ? -4.257 3.072 8.691 1.00 98.25 81 GLU A O 1
ATOM 703 N N . LYS A 1 82 ? -2.721 2.278 10.145 1.00 98.38 82 LYS A N 1
ATOM 704 C CA . LYS A 1 82 ? -2.521 0.989 9.481 1.00 98.38 82 LYS A CA 1
ATOM 705 C C . LYS A 1 82 ? -3.825 0.191 9.414 1.00 98.38 82 LYS A C 1
ATOM 707 O O . LYS A 1 82 ? -4.254 -0.162 8.319 1.00 98.38 82 LYS A O 1
ATOM 712 N N . GLU A 1 83 ? -4.498 -0.009 10.546 1.00 98.50 83 GLU A N 1
ATOM 713 C CA . GLU A 1 83 ? -5.764 -0.753 10.602 1.00 98.50 83 GLU A CA 1
ATOM 714 C C . GLU A 1 83 ? -6.864 -0.089 9.759 1.00 98.50 83 GLU A C 1
ATOM 716 O O . GLU A 1 83 ? -7.562 -0.748 8.989 1.00 98.50 83 GLU A O 1
ATOM 721 N N . LYS A 1 84 ? -6.993 1.245 9.809 1.00 98.50 84 LYS A N 1
ATOM 722 C CA . LYS A 1 84 ? -7.930 1.980 8.935 1.00 98.50 84 LYS A CA 1
ATOM 723 C C . LYS A 1 84 ? -7.633 1.768 7.454 1.00 98.50 84 LYS A C 1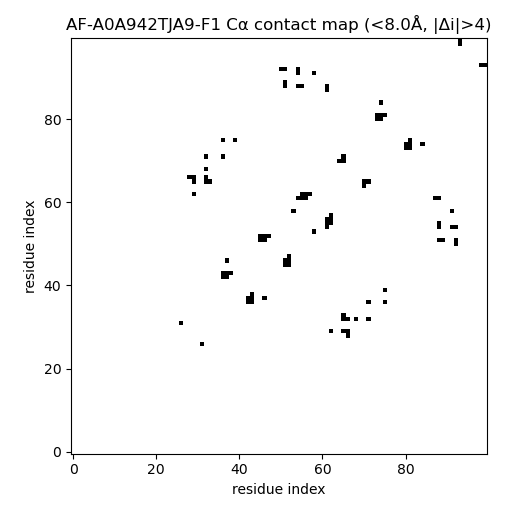
ATOM 725 O O . LYS A 1 84 ? -8.556 1.733 6.640 1.00 98.50 84 LYS A O 1
ATOM 730 N N . PHE A 1 85 ? -6.361 1.669 7.089 1.00 98.62 85 PHE A N 1
ATOM 731 C CA . PHE A 1 85 ? -5.950 1.467 5.710 1.00 98.62 85 PHE A CA 1
ATOM 732 C C . PHE A 1 85 ? -6.172 0.028 5.230 1.00 98.62 85 PHE A C 1
ATOM 734 O O . PHE A 1 85 ? -6.627 -0.155 4.101 1.00 98.62 85 PHE A O 1
ATOM 741 N N . ILE A 1 86 ? -5.934 -0.973 6.082 1.00 98.44 86 ILE A N 1
ATOM 742 C CA . ILE A 1 86 ? -6.293 -2.372 5.799 1.00 98.44 86 ILE A CA 1
ATOM 743 C C . ILE A 1 86 ? -7.806 -2.473 5.573 1.00 98.44 86 ILE A C 1
ATOM 745 O O . ILE A 1 86 ? -8.234 -2.898 4.500 1.00 98.44 86 ILE A O 1
ATOM 749 N N . ASN A 1 87 ? -8.606 -1.934 6.499 1.00 98.19 87 ASN A N 1
ATOM 750 C CA . ASN A 1 87 ? -10.065 -1.880 6.373 1.00 98.19 87 ASN A CA 1
ATOM 751 C C . ASN A 1 87 ? -10.516 -1.185 5.080 1.00 98.19 87 ASN A C 1
ATOM 753 O O . ASN A 1 87 ? -11.472 -1.610 4.436 1.00 98.19 87 ASN A O 1
ATOM 757 N N . LEU A 1 88 ? -9.832 -0.111 4.669 1.00 98.19 88 LEU A N 1
ATOM 758 C CA . LEU A 1 88 ? -10.116 0.550 3.398 1.00 98.19 88 LEU A CA 1
ATOM 759 C C . LEU A 1 88 ? -9.903 -0.398 2.209 1.00 98.19 88 LEU A C 1
ATOM 761 O O . LEU A 1 88 ? -10.738 -0.424 1.309 1.00 98.19 88 LEU A O 1
ATOM 765 N N . ILE A 1 89 ? -8.799 -1.144 2.176 1.00 98.06 89 ILE A N 1
ATOM 766 C CA . ILE A 1 89 ? -8.511 -2.087 1.086 1.00 98.06 89 ILE A CA 1
ATOM 767 C C . ILE A 1 89 ? -9.572 -3.189 1.038 1.00 98.06 89 ILE A C 1
ATOM 769 O O . ILE A 1 89 ? -10.103 -3.467 -0.037 1.00 98.06 89 ILE A O 1
ATOM 773 N N . GLU A 1 90 ? -9.922 -3.766 2.185 1.00 96.81 90 GLU A N 1
ATOM 774 C CA . GLU A 1 90 ? -10.934 -4.820 2.285 1.00 96.81 90 GLU A CA 1
ATOM 775 C C . GLU A 1 90 ? -12.317 -4.331 1.840 1.00 96.81 90 GLU A C 1
ATOM 777 O O . GLU A 1 90 ? -12.981 -4.984 1.034 1.00 96.81 90 GLU A O 1
ATOM 782 N N . GLN A 1 91 ? -12.726 -3.134 2.271 1.00 97.00 91 GLN A N 1
ATOM 783 C CA . GLN A 1 91 ? -13.986 -2.519 1.843 1.00 97.00 91 GLN A CA 1
ATOM 784 C C . GLN A 1 91 ? -14.033 -2.270 0.335 1.00 97.00 91 GLN A C 1
ATOM 786 O O . GLN A 1 91 ? -15.065 -2.483 -0.299 1.00 97.00 91 GLN A O 1
ATOM 791 N N . GLU A 1 92 ? -12.943 -1.783 -0.256 1.00 96.81 92 GLU A N 1
ATOM 792 C CA . GLU A 1 92 ? -12.893 -1.543 -1.698 1.00 96.81 92 GLU A CA 1
ATOM 793 C C . GLU A 1 92 ? -12.828 -2.857 -2.492 1.00 96.81 92 GLU A C 1
ATOM 795 O O . GLU A 1 92 ? -13.393 -2.921 -3.584 1.00 96.81 92 GLU A O 1
ATOM 800 N N . HIS A 1 93 ? -12.224 -3.916 -1.940 1.00 95.44 93 HIS A N 1
ATOM 801 C CA . HIS A 1 93 ? -12.302 -5.260 -2.514 1.00 95.44 93 HIS A CA 1
ATOM 802 C C . HIS A 1 93 ? -13.740 -5.791 -2.506 1.00 95.44 93 HIS A C 1
ATOM 804 O O . HIS A 1 93 ? -14.237 -6.215 -3.546 1.00 95.44 93 HIS A O 1
ATOM 810 N N . PHE A 1 94 ? -14.427 -5.708 -1.366 1.00 94.19 94 PHE A N 1
ATOM 811 C CA . PHE A 1 94 ? -15.814 -6.151 -1.215 1.00 94.19 94 PHE A CA 1
ATOM 812 C C . PHE A 1 94 ? -16.766 -5.419 -2.171 1.00 94.19 94 PHE A C 1
ATOM 814 O O . PHE A 1 94 ? -17.554 -6.038 -2.882 1.00 94.19 94 PHE A O 1
ATOM 821 N N . LYS A 1 95 ? -16.632 -4.089 -2.280 1.00 93.12 95 LYS A N 1
ATOM 822 C CA . LYS A 1 95 ? -17.394 -3.292 -3.258 1.00 93.12 95 LYS A CA 1
ATOM 823 C C . LYS A 1 95 ? -17.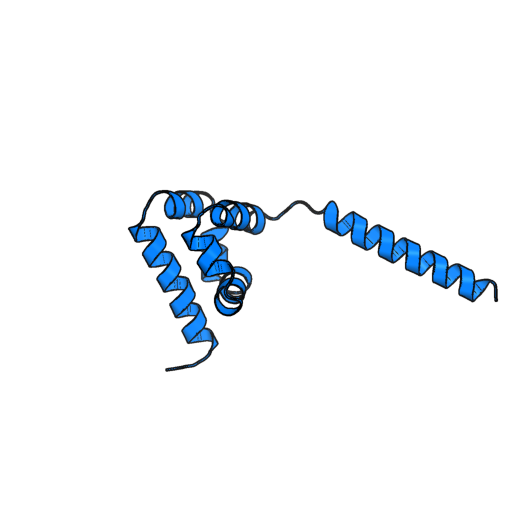119 -3.710 -4.700 1.00 93.12 95 LYS A C 1
ATOM 825 O O . LYS A 1 95 ? -18.028 -3.661 -5.520 1.00 93.12 95 LYS A O 1
ATOM 830 N N . PHE A 1 96 ? -15.875 -4.072 -5.015 1.00 89.50 96 PHE A N 1
ATOM 831 C CA . PHE A 1 96 ? -15.486 -4.508 -6.353 1.00 89.50 96 PHE A CA 1
ATOM 832 C C . PHE A 1 96 ? -16.061 -5.885 -6.705 1.00 89.50 96 PHE A C 1
ATOM 834 O O . PHE A 1 96 ? -16.488 -6.084 -7.838 1.00 89.50 96 PHE A O 1
ATOM 841 N N . THR A 1 97 ? -16.098 -6.823 -5.755 1.00 89.44 97 THR A N 1
ATOM 842 C CA . THR A 1 97 ? -16.626 -8.177 -5.991 1.00 89.44 97 THR A CA 1
ATOM 843 C C . THR A 1 97 ? -18.147 -8.260 -5.928 1.00 89.44 97 THR A C 1
ATOM 845 O O . THR A 1 97 ? -18.711 -9.254 -6.375 1.00 89.44 97 THR A O 1
ATOM 848 N N . GLY A 1 98 ? -18.826 -7.235 -5.403 1.00 79.06 98 GLY A N 1
ATOM 849 C CA . GLY A 1 98 ? -20.289 -7.186 -5.346 1.00 79.06 98 GLY A CA 1
ATOM 850 C C . GLY A 1 98 ? -20.911 -8.213 -4.397 1.00 79.06 98 GLY A C 1
ATOM 851 O O . GLY A 1 98 ? -22.130 -8.385 -4.407 1.00 79.06 98 GLY A O 1
ATOM 852 N N . LEU A 1 99 ? -20.096 -8.879 -3.576 1.00 62.38 99 LEU A N 1
ATOM 853 C CA . LEU A 1 99 ? -20.582 -9.662 -2.448 1.00 62.38 99 LEU A CA 1
ATOM 854 C C . LEU A 1 99 ? -21.265 -8.671 -1.492 1.00 62.38 99 LEU A C 1
ATOM 856 O O . LEU A 1 99 ? -20.720 -7.602 -1.235 1.00 62.38 99 LEU A O 1
ATOM 860 N N . LYS A 1 100 ? -22.495 -8.972 -1.075 1.00 50.88 100 LYS A N 1
ATOM 861 C CA . LYS A 1 100 ? -23.258 -8.237 -0.059 1.00 50.88 100 LYS A CA 1
ATOM 862 C C . LYS A 1 100 ? -23.395 -9.111 1.172 1.00 50.88 100 LYS A C 1
ATOM 864 O O . LYS A 1 100 ? -23.559 -10.335 0.978 1.00 50.88 100 LYS A O 1
#

Sequence (100 aa):
MFDIIIEAIIGFIIDLLANALFFITPKSKLEKNIDKLRNEKWFSTLYQDYRYSYVIWHNRKVKRYLIKSKNVELLIRNEQEKEKFINLIEQEHFKFTGLK

Mean predicted aligned error: 8.23 Å

Foldseek 3Di:
DVVVVVVVVVVVVVVVVVVVVVVVDDDQLLRVLLVVCCVPPVSVVQCVPPLLVCCCPPPPVNSVQSSDVVSSVCCVPPPVSVVVSSVVSVVSSCVVVVPD

Solvent-accessible surface area (backbone atoms only — not comparable to full-atom values): 5586 Å² total; per-residue (Å²): 113,68,64,62,52,51,51,51,51,50,51,51,51,49,54,53,50,52,55,53,48,60,76,64,57,76,75,49,64,45,53,54,42,50,56,58,44,48,72,37,69,71,48,33,60,49,48,70,38,66,68,47,35,49,39,52,77,66,35,68,70,51,38,62,47,43,51,37,61,73,49,48,56,41,43,76,76,30,69,69,55,32,52,54,49,52,52,48,50,52,53,54,40,38,65,71,70,66,68,126

pLDDT: mean 91.63, std 10.75, range [50.88, 98.62]